Protein AF-A0A2D7V6P4-F1 (afdb_monomer_lite)

Foldseek 3Di:
DDDPPDPDDDFVPALEEEAEEDDDPVVLVVVCVVRVLAYEYEYCDDDDDPDPRYHYDHVPDDPVVVVVSVVVSVVSRVVPPGDDD

Radius of gyration: 12.98 Å; chains: 1; bounding box: 34×31×25 Å

Secondary structure (DSSP, 8-state):
---TT----PPTT--EEEEESS--HHHHHHHHHH-TTEEEEEETT-PPPS-TTEEEEETTS-HHHHHHHHHHHHHTTTTS-----

pLDDT: mean 76.45, std 16.33, range [32.22, 90.56]

Sequence (85 aa):
MSSPWLSESEVENATTAILLGPVEEEFILAETERFSSGVLLISPNAKPLNHKLIHYLEAGESRQMIRDKLTEFLSLDYHNPPVVK

Structure (mmCIF, N/CA/C/O backbone):
data_AF-A0A2D7V6P4-F1
#
_entry.id   AF-A0A2D7V6P4-F1
#
loop_
_atom_site.group_PDB
_atom_site.id
_atom_site.type_symbol
_atom_site.label_atom_id
_atom_site.label_alt_id
_atom_site.label_comp_id
_atom_site.label_asym_id
_atom_site.label_entity_id
_atom_site.label_seq_id
_atom_site.pdbx_PDB_ins_code
_atom_site.Cartn_x
_atom_site.Cartn_y
_atom_site.Cartn_z
_atom_site.occupancy
_atom_site.B_iso_or_equiv
_atom_site.auth_seq_id
_atom_site.auth_comp_id
_atom_site.auth_asym_id
_atom_site.auth_atom_id
_atom_site.pdbx_PDB_model_num
ATOM 1 N N . MET A 1 1 ? 14.971 19.178 0.270 1.00 37.06 1 MET A N 1
ATOM 2 C CA . MET A 1 1 ? 14.413 19.743 1.516 1.00 37.06 1 MET A CA 1
ATOM 3 C C . MET A 1 1 ? 13.889 18.574 2.323 1.00 37.06 1 MET A C 1
ATOM 5 O O . MET A 1 1 ? 12.926 17.953 1.906 1.00 37.06 1 MET A O 1
ATOM 9 N N . SER A 1 2 ? 14.600 18.202 3.380 1.00 43.28 2 SER A N 1
ATOM 10 C CA . SER A 1 2 ? 14.312 17.042 4.224 1.00 43.28 2 SER A CA 1
ATOM 11 C C . SER A 1 2 ? 13.185 17.393 5.197 1.00 43.28 2 SER A C 1
ATOM 13 O O . SER A 1 2 ? 13.385 18.172 6.128 1.00 43.28 2 SER A O 1
ATOM 15 N N . SER A 1 3 ? 11.986 16.866 4.943 1.00 49.88 3 SER A N 1
ATOM 16 C CA . SER A 1 3 ? 10.843 16.998 5.849 1.00 49.88 3 SER A CA 1
ATOM 17 C C . SER A 1 3 ? 11.101 16.158 7.114 1.00 49.88 3 SER A C 1
ATOM 19 O O . SER A 1 3 ? 11.382 14.968 6.988 1.00 49.88 3 SER A O 1
ATOM 21 N N . PRO A 1 4 ? 11.029 16.726 8.332 1.00 47.66 4 PRO A N 1
ATOM 22 C CA . PRO A 1 4 ? 11.583 16.115 9.548 1.00 47.66 4 PRO A CA 1
ATOM 23 C C . PRO A 1 4 ? 10.798 14.926 10.140 1.00 47.66 4 PRO A C 1
ATOM 25 O O . PRO A 1 4 ? 11.107 14.506 11.250 1.00 47.66 4 PRO A O 1
ATOM 28 N N . TRP A 1 5 ? 9.808 14.367 9.437 1.00 45.97 5 TRP A N 1
ATOM 29 C CA . TRP A 1 5 ? 8.940 13.304 9.977 1.00 45.97 5 TRP A CA 1
ATOM 30 C C . TRP A 1 5 ? 8.649 12.136 9.024 1.00 45.97 5 TRP A C 1
ATOM 32 O O . TRP A 1 5 ? 7.839 11.276 9.359 1.00 45.97 5 TRP A O 1
ATOM 42 N N . LEU A 1 6 ? 9.315 12.054 7.870 1.00 44.72 6 LEU A N 1
ATOM 43 C CA . LEU A 1 6 ? 9.254 10.862 7.020 1.00 44.72 6 LEU A CA 1
ATOM 44 C C . LEU A 1 6 ? 10.443 9.967 7.367 1.00 44.72 6 LEU A C 1
ATOM 46 O O . LEU A 1 6 ? 11.569 10.208 6.944 1.00 44.72 6 LEU A O 1
ATOM 50 N N . SER A 1 7 ? 10.201 8.960 8.205 1.00 48.44 7 SER A N 1
ATOM 51 C CA . SER A 1 7 ? 11.133 7.847 8.375 1.00 48.44 7 SER A CA 1
ATOM 52 C C . SER A 1 7 ? 11.149 7.052 7.070 1.00 48.44 7 SER A C 1
ATOM 54 O O . SER A 1 7 ? 10.319 6.174 6.864 1.00 48.44 7 SER A O 1
ATOM 56 N N . GLU A 1 8 ? 12.046 7.410 6.159 1.00 52.47 8 GLU A N 1
ATOM 57 C CA . GLU A 1 8 ? 12.226 6.713 4.890 1.00 52.47 8 GLU A CA 1
ATOM 58 C C . GLU A 1 8 ? 13.097 5.474 5.134 1.00 52.47 8 GLU A C 1
ATOM 60 O O . GLU A 1 8 ? 14.227 5.568 5.612 1.00 52.47 8 GLU A O 1
ATOM 65 N N . SER A 1 9 ? 12.540 4.290 4.893 1.00 55.81 9 SER A N 1
ATOM 66 C CA . SER A 1 9 ? 13.296 3.038 4.839 1.00 55.81 9 SER A CA 1
ATOM 67 C C . SER A 1 9 ? 13.264 2.568 3.395 1.00 55.81 9 SER A C 1
ATOM 69 O O . SER A 1 9 ? 12.265 2.008 2.950 1.00 55.81 9 SER A O 1
ATOM 71 N N . GLU A 1 10 ? 14.325 2.863 2.647 1.00 56.03 10 GLU A N 1
ATOM 72 C CA . GLU A 1 10 ? 14.448 2.446 1.252 1.00 56.03 10 GLU A CA 1
ATOM 73 C C . GLU A 1 10 ? 14.934 0.994 1.182 1.00 56.03 10 GLU A C 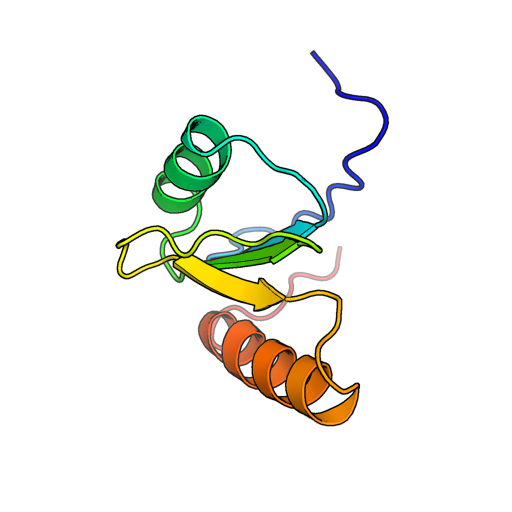1
ATOM 75 O O . GLU A 1 10 ? 15.922 0.617 1.813 1.00 56.03 10 GLU A O 1
ATOM 80 N N . VAL A 1 11 ? 14.250 0.176 0.385 1.00 62.06 11 VAL A N 1
ATOM 81 C CA . VAL A 1 11 ? 14.781 -1.103 -0.094 1.00 62.06 11 VAL A CA 1
ATOM 82 C C . VAL A 1 11 ? 15.262 -0.866 -1.523 1.00 62.06 11 VAL A C 1
ATOM 84 O O . VAL A 1 11 ? 14.521 -0.315 -2.339 1.00 62.06 11 VAL A O 1
ATOM 87 N N . GLU A 1 12 ? 16.502 -1.250 -1.839 1.00 64.44 12 GLU A N 1
ATOM 88 C CA . GLU A 1 12 ? 17.021 -1.142 -3.209 1.00 64.44 12 GLU A CA 1
ATOM 89 C C . GLU A 1 12 ? 16.088 -1.897 -4.173 1.00 64.44 12 GLU A C 1
ATOM 91 O O . GLU A 1 12 ? 15.883 -3.101 -4.027 1.00 64.44 12 GLU A O 1
ATOM 96 N N . ASN A 1 13 ? 15.546 -1.185 -5.168 1.00 68.19 13 ASN A N 1
ATOM 97 C CA . ASN A 1 13 ? 14.555 -1.681 -6.137 1.00 68.19 13 ASN A CA 1
ATOM 98 C C . ASN A 1 13 ? 13.163 -1.999 -5.564 1.00 68.19 13 ASN A C 1
ATOM 100 O O . ASN A 1 13 ? 12.437 -2.792 -6.164 1.00 68.19 13 ASN A O 1
ATOM 104 N N . ALA A 1 14 ? 12.769 -1.384 -4.443 1.00 72.62 14 ALA A N 1
ATOM 105 C CA . ALA A 1 14 ? 11.382 -1.425 -3.986 1.00 72.62 14 ALA A CA 1
ATOM 106 C C . ALA A 1 14 ? 10.439 -1.025 -5.125 1.00 72.62 14 ALA A C 1
ATOM 108 O O . ALA A 1 14 ? 10.615 0.019 -5.758 1.00 72.62 14 ALA A O 1
ATOM 109 N N . THR A 1 15 ? 9.432 -1.854 -5.384 1.00 83.25 15 THR A N 1
ATOM 110 C CA . THR A 1 15 ? 8.394 -1.533 -6.370 1.00 83.25 15 THR A CA 1
ATOM 111 C C . THR A 1 15 ? 7.114 -1.043 -5.708 1.00 83.25 15 THR A C 1
ATOM 113 O O . THR A 1 15 ? 6.218 -0.562 -6.402 1.00 83.25 15 THR A O 1
ATOM 116 N N . THR A 1 16 ? 7.046 -1.116 -4.377 1.00 86.81 16 THR A N 1
ATOM 117 C CA . THR A 1 16 ? 5.931 -0.642 -3.558 1.00 86.81 16 THR A CA 1
ATOM 118 C C . THR A 1 16 ? 6.356 0.415 -2.537 1.00 86.81 16 THR A C 1
ATOM 120 O O . THR A 1 16 ? 7.509 0.447 -2.110 1.00 86.81 16 THR A O 1
ATOM 123 N N . ALA A 1 17 ? 5.412 1.251 -2.097 1.00 87.69 17 ALA A N 1
ATOM 124 C CA . ALA A 1 17 ? 5.615 2.185 -0.986 1.00 87.69 17 ALA A CA 1
ATOM 125 C C . ALA A 1 17 ? 4.441 2.206 -0.007 1.00 87.69 17 ALA A C 1
ATOM 127 O O . ALA A 1 17 ? 3.287 2.028 -0.395 1.00 87.69 17 ALA A O 1
ATOM 128 N N . ILE A 1 18 ? 4.734 2.468 1.269 1.00 89.31 18 ILE A N 1
ATOM 129 C CA . ILE A 1 18 ? 3.729 2.654 2.321 1.00 89.31 18 ILE A CA 1
ATOM 130 C C . ILE A 1 18 ? 3.836 4.086 2.843 1.00 89.31 18 ILE A C 1
ATOM 132 O O . ILE A 1 18 ? 4.868 4.488 3.375 1.00 89.31 18 ILE A O 1
ATOM 136 N N . LEU A 1 19 ? 2.751 4.843 2.716 1.00 87.81 19 LEU A N 1
ATOM 137 C CA . LEU A 1 19 ? 2.630 6.222 3.172 1.00 87.81 19 LEU A CA 1
ATOM 138 C C . LEU A 1 19 ? 1.750 6.276 4.423 1.00 87.81 19 LEU A C 1
ATOM 140 O O . LEU A 1 19 ? 0.643 5.733 4.441 1.00 87.81 19 LEU A O 1
ATOM 144 N N . LEU A 1 20 ? 2.232 6.943 5.471 1.00 86.44 20 LEU A N 1
ATOM 145 C CA . LEU A 1 20 ? 1.535 7.067 6.752 1.00 86.44 20 LEU A CA 1
ATOM 146 C C . LEU A 1 20 ? 1.120 8.519 7.006 1.00 86.44 20 LEU A C 1
ATOM 148 O O . LEU A 1 20 ? 1.946 9.426 6.947 1.00 86.44 20 LEU A O 1
ATOM 152 N N . GLY A 1 21 ? -0.142 8.720 7.384 1.00 82.81 21 GLY A N 1
ATOM 153 C CA . GLY A 1 21 ? -0.663 10.008 7.836 1.00 82.81 21 GLY A CA 1
ATOM 154 C C . GLY A 1 21 ? -1.414 10.805 6.762 1.00 82.81 21 GLY A C 1
ATOM 155 O O . GLY A 1 21 ? -1.848 10.254 5.747 1.00 82.81 21 GLY A O 1
ATOM 156 N N . PRO A 1 22 ? -1.679 12.098 7.014 1.00 80.44 22 PRO A N 1
ATOM 157 C CA . PRO A 1 22 ? -2.243 12.985 6.008 1.00 80.44 22 PRO A CA 1
ATOM 158 C C . PRO A 1 22 ? -1.156 13.315 4.982 1.00 80.44 22 PRO A C 1
ATOM 160 O O . PRO A 1 22 ? -0.181 13.991 5.302 1.00 80.44 22 PRO A O 1
ATOM 163 N N . VAL A 1 23 ? -1.323 12.814 3.763 1.00 81.31 23 VAL A N 1
ATOM 164 C CA . VAL A 1 23 ? -0.407 13.057 2.646 1.00 81.31 23 VAL A CA 1
ATOM 165 C C . VAL A 1 23 ? -1.188 13.740 1.532 1.00 81.31 23 VAL A C 1
ATOM 167 O O . VAL A 1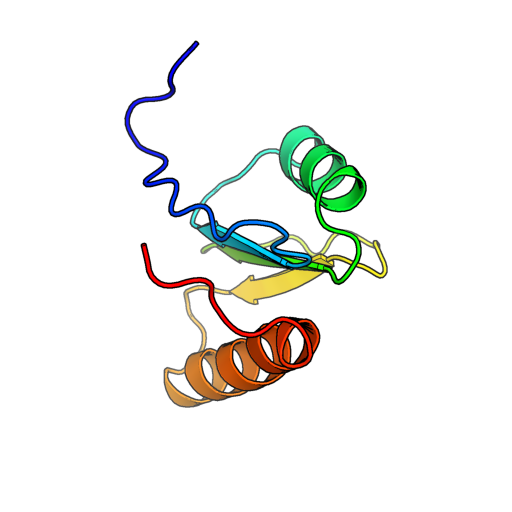 23 ? -2.336 13.376 1.272 1.00 81.31 23 VAL A O 1
ATOM 170 N N . GLU A 1 24 ? -0.583 14.757 0.923 1.00 85.94 24 GLU A N 1
ATOM 171 C CA . GLU A 1 24 ? -1.175 15.492 -0.196 1.00 85.94 24 GLU A CA 1
ATOM 172 C C . GLU A 1 24 ? -1.351 14.577 -1.416 1.00 85.94 24 GLU 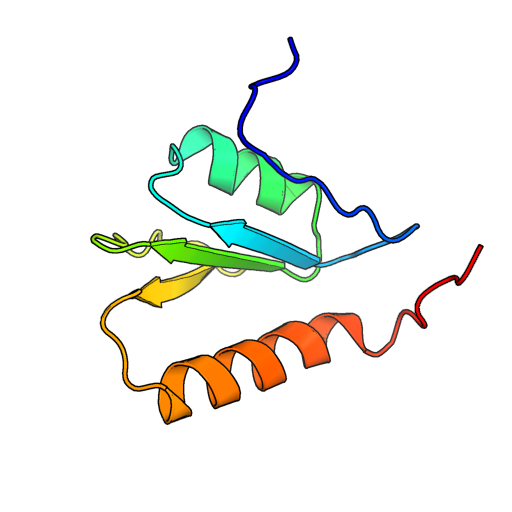A C 1
ATOM 174 O O . GLU A 1 24 ? -0.537 13.686 -1.671 1.00 85.94 24 GLU A O 1
ATOM 179 N N . GLU A 1 25 ? -2.432 14.785 -2.166 1.00 85.81 25 GLU A N 1
ATOM 180 C CA . GLU A 1 25 ? -2.790 13.957 -3.322 1.00 85.81 25 GLU A CA 1
ATOM 181 C C . GLU A 1 25 ? -1.696 13.987 -4.391 1.00 85.81 25 GLU A C 1
ATOM 183 O O . GLU A 1 25 ? -1.320 12.946 -4.927 1.00 85.81 25 GLU A O 1
ATOM 188 N N . GLU A 1 26 ? -1.121 15.161 -4.629 1.00 87.69 26 GLU A N 1
ATOM 189 C CA . GLU A 1 26 ? -0.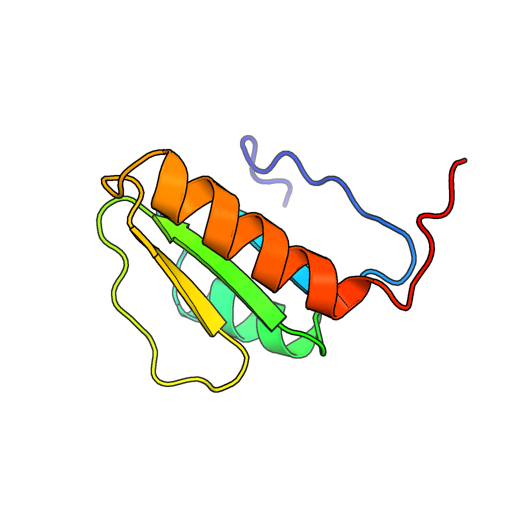036 15.386 -5.577 1.00 87.69 26 GLU A CA 1
ATOM 190 C C . GLU A 1 26 ? 1.196 14.546 -5.225 1.00 87.69 26 GLU A C 1
ATOM 192 O O . GLU A 1 26 ? 1.843 13.984 -6.110 1.00 87.69 26 GLU A O 1
ATOM 197 N N . PHE A 1 27 ? 1.493 14.415 -3.929 1.00 86.62 27 PHE A N 1
ATOM 198 C CA . PHE A 1 27 ? 2.596 13.590 -3.457 1.00 86.62 27 PHE A CA 1
ATOM 199 C C . PHE A 1 27 ? 2.293 12.104 -3.651 1.00 86.62 27 PHE A C 1
ATOM 201 O O . PHE A 1 27 ? 3.129 11.373 -4.171 1.00 86.62 27 PHE A O 1
ATOM 208 N N . ILE A 1 28 ? 1.086 11.649 -3.300 1.00 87.19 28 ILE A N 1
ATOM 209 C CA . ILE A 1 28 ? 0.696 10.243 -3.482 1.00 87.19 28 ILE A CA 1
ATOM 210 C C . ILE A 1 28 ? 0.779 9.856 -4.967 1.00 87.19 28 ILE A C 1
ATOM 212 O O . ILE A 1 28 ? 1.293 8.788 -5.293 1.00 87.19 28 ILE A O 1
ATOM 216 N N . LEU A 1 29 ? 0.309 10.725 -5.868 1.00 88.38 29 LEU A N 1
ATOM 217 C CA . LEU A 1 29 ? 0.378 10.501 -7.312 1.00 88.38 29 LEU A CA 1
ATOM 218 C C . LEU A 1 29 ? 1.827 10.441 -7.810 1.00 88.38 29 LEU A C 1
ATOM 220 O O . LEU A 1 29 ? 2.164 9.513 -8.544 1.00 88.38 29 LEU A O 1
ATOM 224 N N . ALA A 1 30 ? 2.699 11.350 -7.365 1.00 88.44 30 ALA A N 1
ATOM 225 C CA . ALA A 1 30 ? 4.122 11.304 -7.703 1.00 88.44 30 ALA A CA 1
ATOM 226 C C . ALA A 1 30 ? 4.781 9.984 -7.259 1.00 88.44 30 ALA A C 1
ATOM 228 O O . ALA A 1 30 ? 5.575 9.399 -7.996 1.00 88.44 30 ALA A O 1
ATOM 229 N N . GLU A 1 31 ? 4.405 9.456 -6.092 1.00 87.75 31 GLU A N 1
ATOM 230 C CA . GLU A 1 31 ? 4.908 8.160 -5.631 1.00 87.75 31 GLU A CA 1
ATOM 231 C C . GLU A 1 31 ? 4.412 6.992 -6.498 1.00 87.75 31 GLU A C 1
ATOM 233 O O . GLU A 1 31 ? 5.148 6.028 -6.696 1.00 87.75 31 GLU A O 1
ATOM 238 N N . THR A 1 32 ? 3.225 7.072 -7.113 1.00 87.38 32 THR A N 1
ATOM 239 C CA . THR A 1 32 ? 2.780 6.026 -8.058 1.00 87.38 32 THR A CA 1
ATOM 240 C C . THR A 1 32 ? 3.581 5.987 -9.360 1.00 87.38 32 THR A C 1
ATOM 242 O O . THR A 1 32 ? 3.614 4.947 -10.016 1.00 87.38 32 THR A O 1
ATOM 245 N N . GLU A 1 33 ? 4.255 7.080 -9.730 1.00 87.50 33 GLU A N 1
ATOM 246 C CA . GLU A 1 33 ? 5.200 7.090 -10.855 1.00 87.50 33 GLU A CA 1
ATOM 247 C C . GLU A 1 33 ? 6.534 6.427 -10.478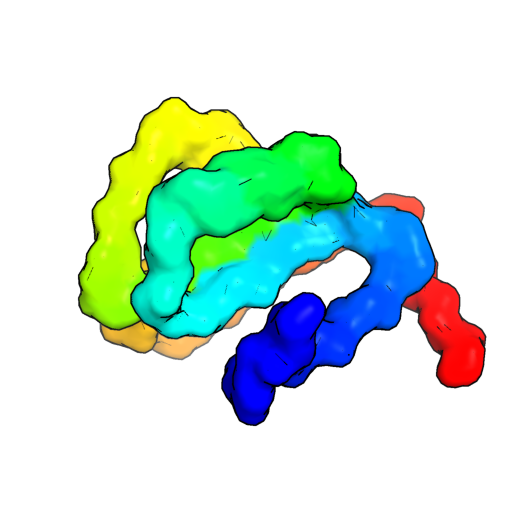 1.00 87.50 33 GLU A C 1
ATOM 249 O O . GLU A 1 33 ? 7.200 5.837 -11.331 1.00 87.50 33 GLU A O 1
ATOM 254 N N . ARG A 1 34 ? 6.914 6.502 -9.195 1.00 84.69 34 ARG A N 1
ATOM 255 C CA . ARG A 1 34 ? 8.151 5.922 -8.647 1.00 84.69 34 ARG A CA 1
ATOM 256 C C . ARG A 1 34 ? 8.003 4.435 -8.312 1.00 84.69 34 ARG A C 1
ATOM 258 O O . ARG A 1 34 ? 8.936 3.667 -8.536 1.00 84.69 34 ARG A O 1
ATOM 265 N N . PHE A 1 35 ? 6.836 4.025 -7.816 1.00 86.62 35 PHE A N 1
ATOM 266 C CA . PHE A 1 35 ? 6.559 2.683 -7.299 1.00 86.62 35 PHE A CA 1
ATOM 267 C C . PHE A 1 35 ? 5.546 1.940 -8.178 1.00 86.62 35 PHE A C 1
ATOM 269 O O . PHE A 1 35 ? 4.330 2.033 -8.005 1.00 86.62 35 PHE A O 1
ATOM 276 N N . SER A 1 36 ? 6.073 1.180 -9.141 1.00 85.75 36 SER A N 1
ATOM 277 C CA . SER A 1 36 ? 5.302 0.544 -10.219 1.00 85.75 36 SER A CA 1
ATOM 278 C C . SER A 1 36 ? 4.341 -0.569 -9.781 1.00 85.75 36 SER A C 1
ATOM 280 O O . SER A 1 36 ? 3.388 -0.858 -10.507 1.00 85.75 36 SER A O 1
ATOM 282 N N . SER A 1 37 ? 4.552 -1.177 -8.612 1.00 85.25 37 SER A N 1
ATOM 283 C CA . SER A 1 37 ? 3.685 -2.230 -8.064 1.00 85.25 37 SER A CA 1
ATOM 284 C C . SER A 1 37 ? 2.586 -1.685 -7.155 1.00 85.25 37 SER A C 1
ATOM 286 O O . SER A 1 37 ? 1.571 -2.356 -6.973 1.00 85.25 37 SER A O 1
ATOM 288 N N . GLY A 1 38 ? 2.741 -0.470 -6.619 1.00 89.50 38 GLY A N 1
ATOM 289 C CA . GLY A 1 38 ? 1.666 0.230 -5.922 1.00 89.50 38 GLY A CA 1
ATOM 290 C C . GLY A 1 38 ? 2.097 1.049 -4.710 1.00 89.50 38 GLY A C 1
ATOM 291 O O . GLY A 1 38 ? 3.203 0.929 -4.191 1.00 89.50 38 GLY A O 1
ATOM 292 N N . VAL A 1 39 ? 1.171 1.872 -4.227 1.00 90.38 39 VAL A N 1
ATOM 293 C CA . VAL A 1 39 ? 1.332 2.729 -3.048 1.00 90.38 39 VAL 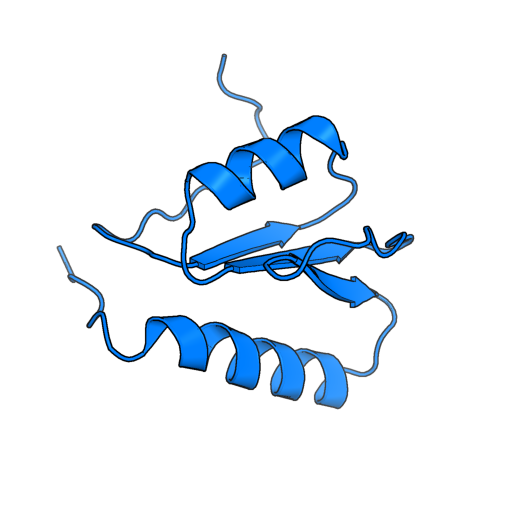A CA 1
ATOM 294 C C . VAL A 1 39 ? 0.192 2.446 -2.072 1.00 90.38 39 VAL A C 1
ATOM 296 O O . VAL A 1 39 ? -0.977 2.539 -2.444 1.00 90.38 39 VAL A O 1
ATOM 299 N N . LEU A 1 40 ? 0.507 2.114 -0.821 1.00 90.06 40 LEU A N 1
ATOM 300 C CA . LEU A 1 40 ? -0.465 1.937 0.258 1.00 90.06 40 LEU A CA 1
ATOM 301 C C . LEU A 1 40 ? -0.504 3.188 1.133 1.00 90.06 40 LEU A C 1
ATOM 303 O O . LEU A 1 40 ? 0.462 3.488 1.828 1.00 90.06 40 LEU A O 1
ATOM 307 N N . LEU A 1 41 ? -1.638 3.885 1.154 1.00 89.81 41 LEU A N 1
ATOM 308 C CA . LEU A 1 41 ? -1.881 5.009 2.053 1.00 89.81 41 LEU A CA 1
ATOM 309 C C . LEU A 1 41 ? -2.640 4.552 3.303 1.00 89.81 41 LEU A C 1
ATOM 311 O O . LEU A 1 41 ? -3.762 4.048 3.204 1.00 89.81 41 LEU A O 1
ATOM 315 N N . ILE A 1 42 ? -2.061 4.808 4.477 1.00 89.25 42 ILE A N 1
ATOM 316 C CA . ILE A 1 42 ? -2.699 4.593 5.778 1.00 89.25 42 ILE A CA 1
ATOM 317 C C . ILE A 1 42 ? -2.970 5.948 6.435 1.00 89.25 42 ILE A C 1
ATOM 319 O O . ILE A 1 42 ? -2.041 6.634 6.863 1.00 89.25 42 ILE A O 1
ATOM 323 N N . SER A 1 43 ? -4.240 6.352 6.525 1.00 86.81 43 SER A N 1
ATOM 324 C CA . SER A 1 43 ? -4.617 7.698 6.988 1.00 86.81 43 SER A CA 1
ATOM 325 C C . SER A 1 43 ? -5.940 7.705 7.768 1.00 86.81 43 SER A C 1
ATOM 327 O O . SER A 1 43 ? -6.832 6.922 7.443 1.00 86.81 43 SER A O 1
ATOM 329 N N . PRO A 1 44 ? -6.113 8.570 8.790 1.00 79.62 44 PRO A N 1
ATOM 330 C CA . PRO A 1 44 ? -7.351 8.652 9.575 1.00 79.62 44 PRO A CA 1
ATOM 331 C C . PRO A 1 44 ? -8.548 9.252 8.821 1.00 79.62 44 PRO A C 1
ATOM 333 O O . PRO A 1 44 ? -9.665 9.110 9.288 1.00 79.62 44 PRO A O 1
ATOM 336 N N . ASN A 1 45 ? -8.336 9.917 7.679 1.00 73.31 45 ASN A N 1
ATOM 337 C CA . ASN A 1 45 ? -9.396 10.469 6.822 1.00 73.31 45 ASN A CA 1
ATOM 338 C C . ASN A 1 45 ? -9.088 10.170 5.348 1.00 73.31 45 ASN A C 1
ATOM 340 O O . ASN A 1 45 ? -9.058 11.073 4.508 1.00 73.31 45 ASN A O 1
ATOM 344 N N . ALA A 1 46 ? -8.764 8.913 5.046 1.00 64.94 46 ALA A N 1
ATOM 345 C CA . ALA A 1 46 ? -8.382 8.515 3.699 1.00 64.94 46 ALA A CA 1
ATOM 346 C C . ALA A 1 46 ? -9.548 8.756 2.724 1.00 64.94 46 ALA A C 1
ATOM 348 O O . ALA A 1 46 ? -10.574 8.082 2.783 1.00 64.94 46 ALA A O 1
ATOM 349 N N . LYS A 1 47 ? -9.388 9.713 1.804 1.00 71.94 47 LYS A N 1
ATOM 350 C CA . LYS A 1 47 ? -10.250 9.802 0.623 1.00 71.94 47 LYS A CA 1
ATOM 351 C C . LYS A 1 47 ? -9.669 8.876 -0.442 1.00 71.94 47 LYS A C 1
ATOM 353 O O . LYS A 1 47 ? -8.525 9.095 -0.841 1.00 71.94 47 LYS A O 1
ATOM 358 N N . PRO A 1 48 ? -10.408 7.852 -0.896 1.00 72.31 48 PRO A N 1
ATOM 359 C CA . PRO A 1 48 ? -9.923 7.004 -1.969 1.00 72.31 48 PRO A CA 1
ATOM 360 C C . PRO A 1 48 ? -9.798 7.842 -3.244 1.00 72.31 48 PRO A C 1
ATOM 362 O O . PRO A 1 48 ? -10.784 8.409 -3.717 1.00 72.31 48 PRO A O 1
ATOM 365 N N . LEU A 1 49 ? -8.589 7.925 -3.795 1.00 80.44 49 LEU A N 1
ATOM 366 C CA . LEU A 1 49 ? -8.370 8.448 -5.138 1.00 80.44 49 LEU A CA 1
ATOM 367 C C . LEU A 1 49 ? -8.649 7.321 -6.124 1.00 80.44 49 LEU A C 1
ATOM 369 O O . LEU A 1 49 ? -8.358 6.149 -5.872 1.00 80.44 49 LEU A O 1
ATOM 373 N N . ASN A 1 50 ? -9.221 7.674 -7.268 1.00 79.44 50 ASN A N 1
ATOM 374 C CA . ASN A 1 50 ? -9.524 6.708 -8.311 1.00 79.44 50 ASN A CA 1
ATOM 375 C C . ASN A 1 50 ? -8.263 6.410 -9.136 1.00 79.44 50 ASN A C 1
ATOM 377 O O . ASN A 1 50 ? -8.127 6.875 -10.266 1.00 79.44 50 ASN A O 1
ATOM 381 N N . HIS A 1 51 ? -7.320 5.671 -8.549 1.00 84.44 51 HIS A N 1
ATOM 382 C CA . HIS A 1 51 ? -6.074 5.283 -9.202 1.00 84.44 51 HIS A CA 1
ATOM 383 C C . HIS A 1 51 ? -5.768 3.805 -8.955 1.00 84.44 51 HIS A C 1
ATOM 385 O O . HIS A 1 51 ? -5.780 3.333 -7.821 1.00 84.44 51 HIS A O 1
ATOM 391 N N . LYS A 1 52 ? -5.455 3.069 -10.026 1.00 85.75 52 LYS A N 1
ATOM 392 C CA . LYS A 1 52 ? -5.294 1.604 -9.992 1.00 85.75 52 LYS A CA 1
ATOM 393 C C . LYS A 1 52 ? -4.165 1.130 -9.069 1.00 85.75 52 LYS A C 1
ATOM 395 O O . LYS A 1 52 ? -4.242 0.028 -8.545 1.00 85.75 52 LYS A O 1
ATOM 400 N N . LEU A 1 53 ? -3.126 1.947 -8.917 1.00 86.94 53 LEU A N 1
ATOM 401 C CA . LEU A 1 53 ? -1.941 1.622 -8.121 1.00 86.94 53 LEU A CA 1
ATOM 402 C C . LEU A 1 53 ? -2.040 2.092 -6.666 1.00 86.94 53 LEU A C 1
ATOM 404 O O . LEU A 1 53 ? -1.097 1.869 -5.913 1.00 86.94 53 LEU A O 1
ATOM 408 N N . ILE A 1 54 ? -3.130 2.758 -6.263 1.00 89.00 54 ILE A N 1
ATOM 409 C CA . ILE A 1 54 ? -3.254 3.260 -4.893 1.00 89.00 54 ILE A CA 1
ATOM 410 C C . ILE A 1 54 ? -4.188 2.367 -4.084 1.00 89.00 54 ILE A C 1
ATOM 412 O O . ILE A 1 54 ? -5.363 2.186 -4.399 1.00 89.00 54 ILE A O 1
ATOM 416 N N . HIS A 1 55 ? -3.643 1.838 -2.997 1.00 89.25 55 HIS A N 1
ATOM 417 C CA . HIS A 1 55 ? -4.351 1.066 -1.996 1.00 89.25 55 HIS A CA 1
ATOM 418 C C . HIS A 1 55 ? -4.596 1.951 -0.776 1.00 89.25 55 HIS A C 1
ATOM 420 O O . HIS A 1 55 ? -3.720 2.699 -0.349 1.00 89.25 55 HIS A O 1
ATOM 426 N N . TYR A 1 56 ? -5.783 1.847 -0.184 1.00 88.44 56 TYR A N 1
ATOM 427 C CA . TYR A 1 56 ? -6.175 2.680 0.952 1.00 88.44 56 TYR A CA 1
ATOM 428 C C . TYR A 1 56 ? -6.513 1.841 2.165 1.00 88.44 56 TYR A C 1
ATOM 430 O O . TYR A 1 56 ? -7.235 0.848 2.057 1.00 88.44 56 TYR A O 1
ATOM 438 N N . LEU A 1 57 ? -6.049 2.271 3.326 1.00 87.31 57 LEU A N 1
ATOM 439 C CA . LEU A 1 57 ? -6.410 1.692 4.606 1.00 87.31 57 LEU A CA 1
ATOM 440 C C . LEU A 1 57 ? -6.711 2.830 5.581 1.00 87.31 57 LEU A C 1
ATOM 442 O O . LEU A 1 57 ? -5.876 3.699 5.826 1.00 87.31 57 LEU A O 1
ATOM 446 N N . GLU A 1 58 ? -7.919 2.845 6.130 1.00 87.31 58 GLU A N 1
ATOM 447 C CA . GLU A 1 58 ? -8.261 3.817 7.160 1.00 87.31 58 GLU A CA 1
ATOM 448 C C . GLU A 1 58 ? -7.588 3.415 8.477 1.00 87.31 58 GLU A C 1
ATOM 450 O O . GLU A 1 58 ? -7.637 2.257 8.890 1.00 87.31 58 GLU A O 1
ATOM 455 N N . ALA A 1 59 ? -6.948 4.368 9.157 1.00 83.56 59 ALA A N 1
ATOM 456 C CA . ALA A 1 59 ? -6.217 4.082 10.395 1.00 83.56 59 ALA A CA 1
ATOM 457 C C . ALA A 1 59 ? -7.123 3.574 11.541 1.00 83.56 59 ALA A C 1
ATOM 459 O O . ALA A 1 59 ? -6.624 2.984 12.499 1.00 83.56 59 ALA A O 1
ATOM 460 N N . GLY A 1 60 ? -8.439 3.805 11.448 1.00 84.50 60 GLY A N 1
ATOM 461 C CA . GLY A 1 60 ? -9.449 3.321 12.393 1.00 84.50 60 GLY A CA 1
ATOM 462 C C . GLY A 1 60 ? -9.910 1.876 12.168 1.00 84.50 60 GLY A C 1
ATOM 463 O O . GLY A 1 60 ? -10.692 1.366 12.971 1.00 84.50 60 GLY A O 1
ATOM 464 N N . GLU A 1 61 ? -9.444 1.211 11.107 1.00 86.69 61 GLU A N 1
ATOM 465 C CA . GLU A 1 61 ? -9.781 -0.183 10.809 1.00 86.69 61 GLU A CA 1
ATOM 466 C C . GLU A 1 61 ? -9.333 -1.151 11.914 1.00 86.69 61 GLU A C 1
ATOM 468 O O . GLU A 1 61 ? -8.421 -0.894 12.707 1.00 86.69 61 GLU A O 1
ATOM 473 N N . SER A 1 62 ? -9.970 -2.322 11.967 1.00 90.56 62 SER A N 1
ATOM 474 C CA . SER A 1 62 ? -9.590 -3.338 12.952 1.00 90.56 62 SER A CA 1
ATOM 475 C C . SER A 1 62 ? -8.152 -3.828 12.729 1.00 90.56 62 SER A C 1
ATOM 477 O O . SER A 1 62 ? -7.675 -3.926 11.599 1.00 90.56 62 SER A O 1
ATOM 479 N N . ARG A 1 63 ? -7.459 -4.231 13.804 1.00 87.75 63 ARG A N 1
ATOM 480 C CA . ARG A 1 63 ? -6.083 -4.763 13.705 1.00 87.75 63 ARG A CA 1
ATOM 481 C C . ARG A 1 63 ? -5.964 -5.937 12.732 1.00 87.75 63 ARG A C 1
ATOM 483 O O . ARG A 1 63 ? -4.929 -6.082 12.091 1.00 87.75 63 ARG A O 1
ATOM 490 N N . GLN A 1 64 ? -7.006 -6.764 12.644 1.00 90.44 64 GLN A N 1
ATOM 491 C CA . GLN A 1 64 ? -7.051 -7.888 11.715 1.00 90.44 64 GLN A CA 1
ATOM 492 C C . GLN A 1 64 ? -7.084 -7.393 10.264 1.00 90.44 64 GLN A C 1
ATOM 494 O O . GLN A 1 64 ? -6.240 -7.793 9.475 1.00 90.44 64 GLN A O 1
ATOM 499 N N . MET A 1 65 ? -7.965 -6.438 9.952 1.00 87.56 65 MET A N 1
ATOM 500 C CA . MET A 1 65 ? -8.059 -5.823 8.621 1.00 87.56 65 MET A CA 1
ATOM 501 C C . MET A 1 65 ? -6.758 -5.124 8.216 1.00 87.56 65 MET A C 1
ATOM 503 O O . MET A 1 65 ? -6.289 -5.288 7.092 1.00 87.56 65 MET A O 1
ATOM 507 N N . ILE A 1 66 ? -6.138 -4.391 9.148 1.00 87.75 66 ILE A N 1
ATOM 508 C CA . ILE A 1 66 ? -4.838 -3.746 8.929 1.00 87.75 66 ILE A CA 1
ATOM 509 C C . ILE A 1 66 ? -3.777 -4.795 8.578 1.00 87.75 66 ILE A C 1
ATOM 511 O O . ILE A 1 66 ? -3.045 -4.637 7.602 1.00 87.75 66 ILE A O 1
ATOM 515 N N . ARG A 1 67 ? -3.706 -5.880 9.358 1.00 88.12 67 ARG A N 1
ATOM 516 C CA . ARG A 1 67 ? -2.749 -6.970 9.143 1.00 88.12 67 ARG A CA 1
ATOM 517 C C . ARG A 1 67 ? -2.957 -7.651 7.793 1.00 88.12 67 ARG A C 1
ATOM 519 O O . ARG A 1 67 ? -1.979 -7.869 7.080 1.00 88.12 67 ARG A O 1
ATOM 526 N N . ASP A 1 68 ? -4.195 -7.991 7.460 1.00 89.38 68 ASP A N 1
ATOM 527 C CA . ASP A 1 68 ? -4.519 -8.706 6.226 1.00 89.38 68 ASP A CA 1
ATOM 528 C C . ASP A 1 68 ? -4.173 -7.849 5.007 1.00 89.38 68 ASP A C 1
ATOM 530 O O . ASP A 1 68 ? -3.474 -8.312 4.106 1.00 89.38 68 ASP A O 1
ATOM 534 N N . LYS A 1 69 ? -4.526 -6.559 5.040 1.00 87.81 69 LYS A N 1
ATOM 535 C CA . LYS A 1 69 ? -4.247 -5.620 3.949 1.00 87.81 69 LYS A CA 1
ATOM 536 C C . LYS A 1 69 ? -2.761 -5.316 3.777 1.00 87.81 69 LYS A C 1
ATOM 538 O O . LYS A 1 69 ? -2.281 -5.235 2.652 1.00 87.81 69 LYS A O 1
ATOM 543 N N . LEU A 1 70 ? -2.016 -5.188 4.876 1.00 87.38 70 LEU A N 1
ATOM 544 C CA . LEU A 1 70 ? -0.556 -5.068 4.824 1.00 87.38 70 LEU A CA 1
ATOM 545 C C . LEU A 1 70 ? 0.089 -6.326 4.243 1.00 87.38 70 LEU A C 1
ATOM 547 O O . LEU A 1 70 ? 1.005 -6.222 3.438 1.00 87.38 70 LEU A O 1
ATOM 551 N N . THR A 1 71 ? -0.392 -7.509 4.627 1.00 86.50 71 THR A N 1
ATOM 552 C CA . THR A 1 71 ? 0.144 -8.781 4.123 1.00 86.50 71 THR A CA 1
ATOM 553 C C . THR A 1 71 ? -0.115 -8.927 2.624 1.00 86.50 71 THR A C 1
ATOM 555 O O . THR A 1 71 ? 0.795 -9.281 1.879 1.00 86.50 71 THR A O 1
ATOM 558 N N . GLU A 1 72 ? -1.330 -8.607 2.173 1.00 87.31 72 GLU A N 1
ATOM 559 C CA . GLU A 1 72 ? -1.693 -8.580 0.754 1.00 87.31 72 GLU A CA 1
ATOM 560 C C . GLU A 1 72 ? -0.829 -7.578 -0.021 1.00 87.31 72 GLU A C 1
ATOM 562 O O . GLU A 1 72 ? -0.241 -7.930 -1.040 1.00 87.31 72 GLU A O 1
ATOM 567 N N . PHE A 1 73 ? -0.678 -6.355 0.488 1.00 88.12 73 PHE A N 1
ATOM 568 C CA . PHE A 1 73 ? 0.107 -5.319 -0.178 1.00 88.12 73 PHE A CA 1
ATOM 569 C C . PHE A 1 73 ? 1.595 -5.676 -0.275 1.00 88.12 73 PHE A C 1
ATOM 571 O O . PHE A 1 73 ? 2.179 -5.594 -1.350 1.00 88.12 73 PHE A O 1
ATOM 578 N N . LEU A 1 74 ? 2.205 -6.151 0.815 1.00 83.12 74 LEU A N 1
ATOM 579 C CA . LEU A 1 74 ? 3.607 -6.583 0.815 1.00 83.12 74 LEU A CA 1
ATOM 580 C C . LEU A 1 74 ? 3.848 -7.785 -0.110 1.00 83.12 74 LEU A C 1
ATOM 582 O O . LEU A 1 74 ? 4.960 -7.974 -0.598 1.00 83.12 74 LEU A O 1
ATOM 586 N N . SER A 1 75 ? 2.815 -8.590 -0.384 1.00 82.19 75 SER A N 1
ATOM 587 C CA . SER A 1 75 ? 2.919 -9.694 -1.338 1.00 82.19 75 SER A CA 1
ATOM 588 C C . SER A 1 75 ? 3.086 -9.228 -2.794 1.00 82.19 75 SER A C 1
ATOM 590 O O . SER A 1 75 ? 3.611 -9.985 -3.611 1.00 82.19 75 SER A O 1
ATOM 592 N N . LEU A 1 76 ? 2.721 -7.976 -3.111 1.00 77.81 76 LEU A N 1
ATOM 593 C CA . LEU A 1 76 ? 2.922 -7.380 -4.438 1.00 77.81 76 LEU A CA 1
ATOM 594 C C . LEU A 1 76 ? 4.410 -7.196 -4.769 1.00 77.81 76 LEU A C 1
ATOM 596 O O . LEU A 1 76 ? 4.795 -7.318 -5.927 1.00 77.81 76 LEU A O 1
ATOM 600 N N . ASP A 1 77 ? 5.247 -6.959 -3.755 1.00 70.94 77 ASP A N 1
ATOM 601 C CA . ASP A 1 77 ? 6.700 -6.778 -3.902 1.00 70.94 77 ASP A CA 1
ATOM 602 C C . ASP A 1 77 ? 7.486 -8.081 -3.647 1.00 70.94 77 ASP A C 1
ATOM 604 O O . ASP A 1 77 ? 8.713 -8.101 -3.668 1.00 70.94 77 ASP A O 1
ATOM 608 N N . TYR A 1 78 ? 6.800 -9.209 -3.413 1.00 64.94 78 TYR A N 1
ATOM 609 C CA . TYR A 1 78 ? 7.412 -10.458 -2.928 1.00 64.94 78 TYR A CA 1
ATOM 610 C C . TYR A 1 78 ? 8.356 -11.138 -3.934 1.00 64.94 78 TYR A C 1
ATOM 612 O O . TYR A 1 78 ? 9.046 -12.097 -3.595 1.00 64.94 78 TYR A O 1
ATOM 620 N N . HIS A 1 79 ? 8.378 -10.683 -5.189 1.00 60.53 79 HIS A N 1
ATOM 621 C CA . HIS A 1 79 ? 9.337 -11.153 -6.195 1.00 60.53 79 HIS A CA 1
ATOM 622 C C . HIS A 1 79 ? 10.673 -10.394 -6.150 1.00 60.53 79 HIS A C 1
ATOM 624 O O . HIS A 1 79 ? 11.622 -10.820 -6.806 1.00 60.53 79 HIS A O 1
ATOM 630 N N . ASN A 1 80 ? 10.779 -9.338 -5.335 1.00 57.47 80 ASN A N 1
ATOM 631 C CA . ASN A 1 80 ? 12.018 -8.618 -5.065 1.00 57.47 80 ASN A CA 1
ATOM 632 C C . ASN A 1 80 ? 12.528 -9.002 -3.665 1.00 57.47 80 ASN A C 1
ATOM 634 O O . ASN A 1 80 ? 12.022 -8.498 -2.660 1.00 57.47 80 ASN A O 1
ATOM 638 N N . PRO A 1 81 ? 13.495 -9.933 -3.547 1.00 50.31 81 PRO A N 1
ATOM 639 C CA . PRO A 1 81 ? 14.061 -10.270 -2.248 1.00 50.31 81 PRO A CA 1
ATOM 640 C C . PRO A 1 81 ? 14.720 -9.024 -1.630 1.00 50.31 81 PRO A C 1
ATOM 642 O O . PRO A 1 81 ? 15.446 -8.318 -2.334 1.00 50.31 81 PRO A O 1
ATOM 645 N N . PRO A 1 82 ? 14.511 -8.745 -0.330 1.00 44.31 82 PRO A N 1
ATOM 646 C CA . PRO A 1 82 ? 15.128 -7.597 0.317 1.00 44.31 82 PRO A CA 1
ATOM 647 C C . PRO A 1 82 ? 16.652 -7.755 0.295 1.00 44.31 82 PRO A C 1
ATOM 649 O O . PRO A 1 82 ? 17.194 -8.759 0.764 1.00 44.31 82 PRO A O 1
ATOM 652 N N . VAL A 1 83 ? 17.353 -6.761 -0.249 1.00 38.44 83 VAL A N 1
ATOM 653 C CA . VAL A 1 83 ? 18.815 -6.702 -0.182 1.00 38.44 83 VAL A CA 1
ATOM 654 C C . VAL A 1 83 ? 19.195 -6.276 1.235 1.00 38.44 83 VAL A C 1
ATOM 656 O O . VAL A 1 83 ? 19.005 -5.125 1.617 1.00 38.44 83 VAL A O 1
ATOM 659 N N . VAL A 1 84 ? 19.715 -7.209 2.034 1.00 32.22 84 VAL A N 1
ATOM 660 C CA . VAL A 1 84 ? 20.319 -6.890 3.335 1.00 32.22 84 VAL A CA 1
ATOM 661 C C . VAL A 1 84 ? 21.746 -6.403 3.076 1.00 32.22 84 VAL A C 1
ATOM 663 O O . VAL A 1 84 ? 22.591 -7.195 2.655 1.00 32.22 84 VAL A O 1
ATOM 666 N N . LYS A 1 85 ? 22.005 -5.111 3.297 1.00 36.62 85 LYS A N 1
ATOM 667 C CA . LYS A 1 85 ? 23.359 -4.554 3.439 1.00 36.62 85 LYS A CA 1
ATOM 668 C C . LYS A 1 85 ? 23.638 -4.251 4.902 1.00 36.62 85 LYS A C 1
ATOM 670 O O . LYS A 1 85 ? 22.719 -3.729 5.569 1.00 36.62 85 LYS A O 1
#